Protein AF-G4RPX0-F1 (afdb_monomer)

pLDDT: mean 78.18, std 10.15, range [44.41, 91.75]

Radius of gyration: 24.27 Å; Cα contacts (8 Å, |Δi|>4): 296; chains: 1; bounding box: 74×29×70 Å

Foldseek 3Di:
DPPVVVVVVVVVVVVVVVVVVVVVVVVVVVVVVVVCLQPFPLVVVLVCVLVLFWDFFPLVKDKDKFWWKWACDPNATWIDGDWQPCPRPRIVVNTGTAIKIKIRDPDDPPTRDAAASVCQWDDDPRMIIGAFHDDPNETEGEDEPDDSARTWHFDDWDDDRRHTYRYIYHD

Secondary structure (DSSP, 8-state):
--HHHHHHHHHHHHHHHHHHHHHHHHHHHHHHHHHHHHT--HHHHHHHHHTT--EEPPTT--EEEEEEEEEEETTEEEEEESPBPTT-TTEESSSB-EEEEEEES-PPP-TT---BTTTSSEEETTEEEE--EEETTEEEEEEE--SS--EEEEEEEEEETTEEEEEEEE-

Nearest PDB structures (foldseek):
  6l7w-assembly1_A  TM=3.204E-01  e=7.533E+00  Trypanosoma cruzi strain CL Brener
  5dac-assembly1_A  TM=2.416E-01  e=9.562E+00  Thermochaetoides thermophila DSM 1495
  4mqd-assembly1_A  TM=2.423E-01  e=7.996E+00  Bacillus subtilis subsp. subtilis str. 168

Mean predicte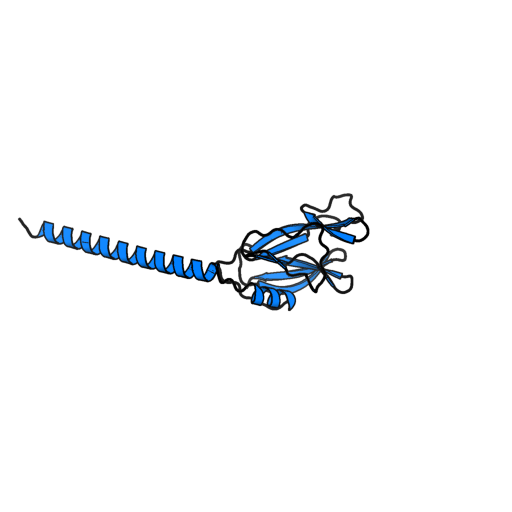d aligned error: 10.7 Å

Sequence (171 aa):
MGVRGLISLRWLIVSAATIAAVAALALAQYHAMSEARSNYPLLALAQAVRDLTSVSLPDYVRVYTIEVHYVYTSGRWALEPGPSPPNCSSCIPPRGWLYSVSFGANATPPFGATYTVENATLLLGESLVVPPYWENATLLYLYPTCRGGFNFKFQRTEAFDGVALIIIQCS

Solvent-accessible surface area (backbone atoms only — not comparable to full-atom values): 9479 Å² total; per-residue (Å²): 140,69,70,70,64,57,52,55,51,50,53,51,52,52,52,53,51,51,52,51,52,50,51,51,50,52,50,53,50,49,51,54,51,50,53,53,61,76,62,57,64,58,66,64,49,49,49,25,60,75,68,59,42,70,44,80,44,59,88,85,51,43,76,42,80,42,58,19,19,34,38,63,53,95,92,40,62,21,38,40,79,48,62,27,51,87,84,38,91,58,28,44,44,49,62,47,64,41,37,27,41,15,38,45,47,95,53,77,76,73,62,70,43,73,48,34,71,91,60,31,59,40,79,56,88,76,12,40,33,36,50,52,21,41,53,96,91,35,41,38,32,57,43,76,72,52,89,90,61,37,28,42,30,66,72,52,74,45,82,54,96,82,28,38,35,40,34,30,41,59,115

Structure (mmCIF, N/CA/C/O backbone):
data_AF-G4RPX0-F1
#
_entry.id   AF-G4RPX0-F1
#
loop_
_atom_site.group_PDB
_atom_site.id
_atom_site.type_symbol
_atom_site.label_atom_id
_atom_site.label_alt_id
_atom_site.label_comp_id
_atom_site.label_asym_id
_atom_site.label_entity_id
_atom_site.label_seq_id
_atom_site.pdbx_PDB_ins_code
_atom_site.Cartn_x
_atom_site.Cartn_y
_atom_site.Cartn_z
_atom_site.occupancy
_atom_site.B_iso_or_equiv
_atom_site.auth_seq_id
_atom_site.auth_comp_id
_atom_site.auth_asym_id
_atom_site.auth_atom_id
_atom_site.pdbx_PDB_model_num
ATOM 1 N N . MET A 1 1 ? 57.035 3.816 -45.799 1.00 44.41 1 MET A N 1
ATOM 2 C CA . MET A 1 1 ? 56.293 4.146 -44.558 1.00 44.41 1 MET A CA 1
ATOM 3 C C . MET A 1 1 ? 54.842 4.408 -44.952 1.00 44.41 1 MET A C 1
ATOM 5 O O . MET A 1 1 ? 54.625 5.340 -45.701 1.00 44.41 1 MET A O 1
ATOM 9 N N . GLY A 1 2 ? 53.867 3.569 -44.586 1.00 51.59 2 GLY A N 1
ATOM 10 C CA . GLY A 1 2 ? 52.475 3.788 -45.043 1.00 51.59 2 GLY A CA 1
ATOM 11 C C . GLY A 1 2 ? 51.445 2.757 -44.574 1.00 51.59 2 GLY A C 1
ATOM 12 O O . GLY A 1 2 ? 50.267 3.065 -44.457 1.00 51.59 2 GLY A O 1
ATOM 13 N N . VAL A 1 3 ? 51.883 1.551 -44.207 1.00 49.94 3 VAL A N 1
ATOM 14 C CA . VAL A 1 3 ? 50.968 0.458 -43.826 1.00 49.94 3 VAL A CA 1
ATOM 15 C C . VAL A 1 3 ? 50.501 0.556 -42.363 1.00 49.94 3 VAL A C 1
ATOM 17 O O . VAL A 1 3 ? 49.370 0.201 -42.051 1.00 49.94 3 VAL A O 1
ATOM 20 N N . ARG A 1 4 ? 51.324 1.108 -41.457 1.00 50.06 4 ARG A N 1
ATOM 21 C CA . ARG A 1 4 ? 50.978 1.223 -40.025 1.00 50.06 4 ARG A CA 1
ATOM 22 C C . ARG A 1 4 ? 49.904 2.278 -39.721 1.00 50.06 4 ARG A C 1
ATOM 24 O O . ARG A 1 4 ? 49.111 2.042 -38.823 1.00 50.06 4 ARG A O 1
ATOM 31 N N . GLY A 1 5 ? 49.842 3.385 -40.472 1.00 54.16 5 GLY A N 1
ATOM 32 C CA . GLY A 1 5 ? 48.866 4.469 -40.246 1.00 54.16 5 GLY A CA 1
ATOM 33 C C . GLY A 1 5 ? 47.436 4.140 -40.699 1.00 54.16 5 GLY A C 1
ATOM 34 O O . GLY A 1 5 ? 46.469 4.568 -40.077 1.00 54.16 5 GLY A O 1
ATOM 35 N N . LEU A 1 6 ? 47.29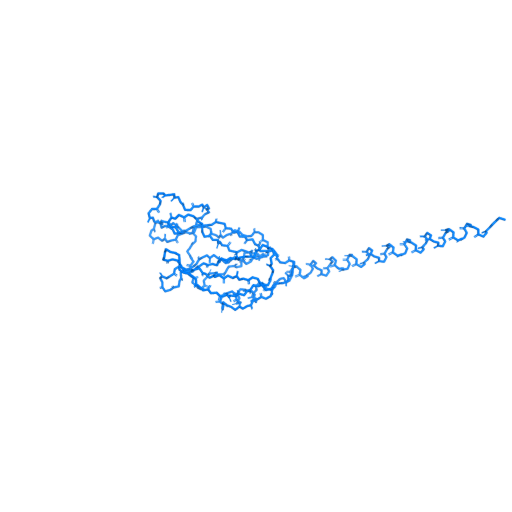3 3.327 -41.750 1.00 57.59 6 LEU A N 1
ATOM 36 C CA . LEU A 1 6 ? 45.993 2.857 -42.248 1.00 57.59 6 LEU A CA 1
ATOM 37 C C . LEU A 1 6 ? 45.356 1.806 -41.328 1.00 57.59 6 LEU A C 1
ATOM 39 O O . LEU A 1 6 ? 44.133 1.766 -41.202 1.00 57.59 6 LEU A O 1
ATOM 43 N N . ILE A 1 7 ? 46.172 0.976 -40.668 1.00 58.22 7 ILE A N 1
ATOM 44 C CA . ILE A 1 7 ? 45.695 -0.030 -39.708 1.00 58.22 7 ILE A CA 1
ATOM 45 C C . ILE A 1 7 ? 45.150 0.660 -38.452 1.00 58.22 7 ILE A C 1
ATOM 47 O O . ILE A 1 7 ? 44.041 0.347 -38.027 1.00 58.22 7 ILE A O 1
ATOM 51 N N . SER A 1 8 ? 45.863 1.644 -37.897 1.00 64.06 8 SER A N 1
ATOM 52 C CA . SER A 1 8 ? 45.402 2.398 -36.723 1.00 64.06 8 SER A CA 1
ATOM 53 C C . SER A 1 8 ? 44.157 3.250 -36.999 1.00 64.06 8 SER A C 1
ATOM 55 O O . SER A 1 8 ? 43.271 3.303 -36.150 1.00 64.06 8 SER A O 1
ATOM 57 N N . LEU A 1 9 ? 44.024 3.838 -38.195 1.00 68.62 9 LEU A N 1
ATOM 58 C CA . LEU A 1 9 ? 42.806 4.556 -38.589 1.00 68.62 9 LEU A CA 1
ATOM 59 C C . LEU A 1 9 ? 41.591 3.617 -38.687 1.00 68.62 9 LEU A C 1
ATOM 61 O O . LEU A 1 9 ? 40.516 3.946 -38.194 1.00 68.62 9 LEU A O 1
ATOM 65 N N . ARG A 1 10 ? 41.756 2.426 -39.280 1.00 70.25 10 ARG A N 1
ATOM 66 C CA . ARG A 1 10 ? 40.676 1.428 -39.371 1.00 70.25 10 ARG A CA 1
ATOM 67 C C . ARG A 1 10 ? 40.220 0.950 -37.996 1.00 70.25 10 ARG A C 1
ATOM 69 O O . ARG A 1 10 ? 39.019 0.861 -37.770 1.00 70.25 10 ARG A O 1
ATOM 76 N N . TRP A 1 11 ? 41.147 0.702 -37.071 1.00 74.75 11 TRP A N 1
ATOM 77 C CA . TRP A 1 11 ? 40.800 0.334 -35.696 1.00 74.75 11 TRP A CA 1
ATOM 78 C C . TRP A 1 11 ? 40.035 1.443 -34.970 1.00 74.75 11 TRP A C 1
ATOM 80 O O . TRP A 1 11 ? 39.050 1.152 -34.294 1.00 74.75 11 TRP A O 1
ATOM 90 N N . LEU A 1 12 ? 40.427 2.707 -35.153 1.00 75.00 12 LEU A N 1
ATOM 91 C CA . LEU A 1 12 ? 39.711 3.855 -34.587 1.00 75.00 12 LEU A CA 1
ATOM 92 C C . LEU A 1 12 ? 38.294 3.990 -35.160 1.00 75.00 12 LEU A C 1
ATOM 94 O O . LEU A 1 12 ? 37.352 4.182 -34.398 1.00 75.00 12 LEU A O 1
ATOM 98 N N . ILE A 1 13 ? 38.126 3.826 -36.476 1.00 77.31 13 ILE A N 1
ATOM 99 C CA . ILE A 1 13 ? 36.812 3.890 -37.138 1.00 77.31 13 ILE A CA 1
ATOM 100 C C . ILE A 1 13 ? 35.900 2.761 -36.650 1.00 77.31 13 ILE A C 1
ATOM 102 O O . ILE A 1 13 ? 34.748 3.012 -36.307 1.00 77.31 13 ILE A O 1
ATOM 106 N N . VAL A 1 14 ? 36.409 1.528 -36.577 1.00 77.25 14 VAL A N 1
ATOM 107 C CA . VAL A 1 14 ? 35.630 0.377 -36.095 1.00 77.25 14 VAL A CA 1
ATOM 108 C C . VAL A 1 14 ? 35.234 0.565 -34.630 1.00 77.25 14 VAL A C 1
ATOM 110 O O . VAL A 1 14 ? 34.085 0.319 -34.284 1.00 77.25 14 VAL A O 1
ATOM 113 N N . SER A 1 15 ? 36.144 1.068 -33.792 1.00 73.25 15 SER A N 1
ATOM 114 C CA . SER A 1 15 ? 35.870 1.334 -32.372 1.00 73.25 15 SER A CA 1
ATOM 115 C C . SER A 1 15 ? 34.841 2.452 -32.183 1.00 73.25 15 SER A C 1
ATOM 117 O O . SER A 1 15 ? 33.948 2.349 -31.350 1.00 73.25 15 SER A O 1
ATOM 119 N N . ALA A 1 16 ? 34.925 3.521 -32.976 1.00 75.38 16 ALA A N 1
ATOM 120 C CA . ALA A 1 16 ? 33.946 4.602 -32.935 1.00 75.38 16 ALA A CA 1
ATOM 121 C C . ALA A 1 16 ? 32.558 4.127 -33.396 1.00 75.38 16 ALA A C 1
ATOM 123 O O . ALA A 1 16 ? 31.553 4.460 -32.769 1.00 75.38 16 ALA A O 1
ATOM 124 N N . ALA A 1 17 ? 32.498 3.308 -34.451 1.00 79.88 17 ALA A N 1
ATOM 125 C CA . ALA A 1 17 ? 31.248 2.753 -34.961 1.00 79.88 17 ALA A CA 1
ATOM 126 C C . ALA A 1 17 ? 30.584 1.792 -33.962 1.00 79.88 17 ALA A C 1
ATOM 128 O O . ALA A 1 17 ? 29.368 1.847 -33.781 1.00 79.88 17 ALA A O 1
ATOM 129 N N . THR A 1 18 ? 31.357 0.946 -33.271 1.00 79.69 18 THR A N 1
ATOM 130 C CA . THR A 1 18 ? 30.812 0.054 -32.237 1.00 79.69 18 THR A CA 1
ATOM 131 C C . THR A 1 18 ? 30.305 0.829 -31.027 1.00 79.69 18 THR A C 1
ATOM 133 O O . THR A 1 18 ? 29.211 0.541 -30.549 1.00 79.69 18 THR A O 1
ATOM 136 N N . ILE A 1 19 ? 31.028 1.856 -30.570 1.00 78.00 19 ILE A N 1
ATOM 137 C CA . ILE A 1 19 ? 30.565 2.729 -29.478 1.00 78.00 19 ILE A CA 1
ATOM 138 C C . ILE A 1 19 ? 29.265 3.444 -29.870 1.00 78.00 19 ILE A C 1
ATOM 140 O O . ILE A 1 19 ? 28.323 3.474 -29.079 1.00 78.00 19 ILE A O 1
ATOM 144 N N . ALA A 1 20 ? 29.177 3.967 -31.096 1.00 80.31 20 ALA A N 1
ATOM 145 C CA . ALA A 1 20 ? 27.964 4.614 -31.592 1.00 80.31 20 ALA A CA 1
ATOM 146 C C . ALA A 1 20 ? 26.773 3.641 -31.662 1.00 80.31 20 ALA A C 1
ATOM 148 O O . ALA A 1 20 ? 25.665 3.997 -31.261 1.00 80.31 20 ALA A O 1
ATOM 149 N N . ALA A 1 21 ? 26.999 2.400 -32.103 1.00 81.31 21 ALA A N 1
ATOM 150 C CA . ALA A 1 21 ? 25.964 1.368 -32.140 1.00 81.31 21 ALA A CA 1
ATOM 151 C C . ALA A 1 21 ? 25.470 0.986 -30.733 1.00 81.31 21 ALA A C 1
ATOM 153 O O . ALA A 1 21 ? 24.264 0.870 -30.513 1.00 81.31 21 ALA A O 1
ATOM 154 N N . VAL A 1 22 ? 26.379 0.847 -29.762 1.00 81.88 22 VAL A N 1
ATOM 155 C CA . VAL A 1 22 ? 26.020 0.571 -28.360 1.00 81.88 22 VAL A CA 1
ATOM 156 C C . VAL A 1 22 ? 25.241 1.738 -27.753 1.00 81.88 22 VAL A C 1
ATOM 158 O O . VAL A 1 22 ? 24.228 1.516 -27.093 1.00 81.88 22 VAL A O 1
ATOM 161 N N . ALA A 1 23 ? 25.659 2.979 -28.010 1.00 81.12 23 ALA A N 1
ATOM 162 C CA . ALA A 1 23 ? 24.942 4.162 -27.544 1.00 81.12 23 ALA A CA 1
ATOM 163 C C . ALA A 1 23 ? 23.520 4.234 -28.128 1.00 81.12 23 ALA A C 1
ATOM 165 O O . ALA A 1 23 ? 22.573 4.500 -27.392 1.00 81.12 23 ALA A O 1
ATOM 166 N N . ALA A 1 24 ? 23.350 3.933 -29.420 1.00 84.19 24 ALA A N 1
ATOM 167 C CA . ALA A 1 24 ? 22.040 3.905 -30.066 1.00 84.19 24 ALA A CA 1
ATOM 168 C C . ALA A 1 24 ? 21.114 2.829 -29.472 1.00 84.19 24 ALA A C 1
ATOM 170 O O . ALA A 1 24 ? 19.946 3.109 -29.213 1.00 84.19 24 ALA A O 1
ATOM 171 N N . LEU A 1 25 ? 21.634 1.626 -29.197 1.00 81.44 25 LEU A N 1
ATOM 172 C CA . LEU A 1 25 ? 20.879 0.562 -28.524 1.00 81.44 25 LEU A CA 1
ATOM 173 C C . LEU A 1 25 ? 20.479 0.962 -27.099 1.00 81.44 25 LEU A C 1
ATOM 175 O O . LEU A 1 25 ? 19.332 0.757 -26.708 1.00 81.44 25 LEU A O 1
ATOM 179 N N . ALA A 1 26 ? 21.389 1.582 -26.345 1.00 77.81 26 ALA A N 1
ATOM 180 C CA . ALA A 1 26 ? 21.101 2.071 -25.000 1.00 77.81 26 ALA A CA 1
ATOM 181 C C . ALA A 1 26 ? 20.015 3.161 -25.005 1.00 77.81 26 ALA A C 1
ATOM 183 O O . ALA A 1 26 ? 19.115 3.132 -24.168 1.00 77.81 26 ALA A O 1
ATOM 184 N N . LEU A 1 27 ? 20.056 4.086 -25.970 1.00 79.38 27 LEU A N 1
ATOM 185 C CA . LEU A 1 27 ? 19.024 5.107 -26.170 1.00 79.38 27 LEU A CA 1
ATOM 186 C C . LEU A 1 27 ? 17.679 4.493 -26.568 1.00 79.38 27 LEU A C 1
ATOM 188 O O . LEU A 1 27 ? 16.658 4.844 -25.984 1.00 79.38 27 LEU A O 1
ATOM 192 N N . ALA A 1 28 ? 17.662 3.551 -27.511 1.00 83.06 28 ALA A N 1
ATOM 193 C CA . ALA A 1 28 ? 16.438 2.867 -27.922 1.00 83.06 28 ALA A CA 1
ATOM 194 C C . ALA A 1 28 ? 15.804 2.094 -26.755 1.00 83.06 28 ALA A C 1
ATOM 196 O O . ALA A 1 28 ? 14.600 2.192 -26.527 1.00 83.06 28 ALA A O 1
ATOM 197 N N . GLN A 1 29 ? 16.617 1.391 -25.961 1.00 79.88 29 GLN A N 1
ATOM 198 C CA . GLN A 1 29 ? 16.154 0.705 -24.760 1.00 79.88 29 GLN A CA 1
ATOM 199 C C . GLN A 1 29 ? 15.680 1.692 -23.690 1.00 79.88 29 GLN A C 1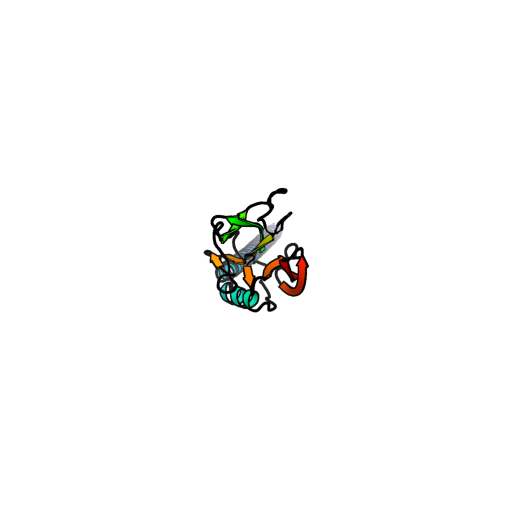
ATOM 201 O O . GLN A 1 29 ? 14.666 1.446 -23.046 1.00 79.88 29 GLN A O 1
ATOM 206 N N . TYR A 1 30 ? 16.357 2.829 -23.519 1.00 71.94 30 TYR A N 1
ATOM 207 C CA . TYR A 1 30 ? 15.909 3.887 -22.616 1.00 71.94 30 TYR A CA 1
ATOM 208 C C . TYR A 1 30 ? 14.544 4.448 -23.031 1.00 71.94 30 TYR A C 1
ATOM 210 O O . TYR A 1 30 ? 13.666 4.569 -22.181 1.00 71.94 30 TYR A O 1
ATOM 218 N N . HIS A 1 31 ? 14.335 4.730 -24.320 1.00 72.06 31 HIS A N 1
ATOM 219 C CA . HIS A 1 31 ? 13.053 5.210 -24.838 1.00 72.06 31 HIS A CA 1
ATOM 220 C C . HIS A 1 31 ? 11.943 4.167 -24.686 1.00 72.06 31 HIS A C 1
ATOM 222 O O . HIS A 1 31 ? 10.892 4.494 -24.142 1.00 72.06 31 HIS A O 1
ATOM 228 N N . ALA A 1 32 ? 12.199 2.908 -25.050 1.00 70.69 32 ALA A N 1
ATOM 229 C CA . ALA A 1 32 ? 11.241 1.818 -24.867 1.00 70.69 32 ALA A CA 1
ATOM 230 C C . ALA A 1 32 ? 10.877 1.613 -23.385 1.00 70.69 32 ALA A C 1
ATOM 232 O O . ALA A 1 32 ? 9.710 1.454 -23.039 1.00 70.69 32 ALA A O 1
ATOM 233 N N . MET A 1 33 ? 11.862 1.683 -22.482 1.00 64.31 33 MET A N 1
ATOM 234 C CA . MET A 1 33 ? 11.625 1.600 -21.038 1.00 64.31 33 MET A CA 1
ATOM 235 C C . MET A 1 33 ? 10.917 2.846 -20.500 1.00 64.31 33 MET A C 1
ATOM 237 O O . MET A 1 33 ? 10.145 2.741 -19.554 1.00 64.31 33 MET A O 1
ATOM 241 N N . SER A 1 34 ? 11.159 4.025 -21.075 1.00 64.69 34 SER A N 1
ATOM 242 C CA . SER A 1 34 ? 10.455 5.260 -20.720 1.00 64.69 34 SER A CA 1
ATOM 243 C C . SER A 1 34 ? 8.980 5.186 -21.105 1.00 64.69 34 SER A C 1
ATOM 245 O O . SER A 1 34 ? 8.129 5.548 -20.302 1.00 64.69 34 SER A O 1
ATOM 247 N N . GLU A 1 35 ? 8.678 4.677 -22.296 1.00 66.06 35 GLU A N 1
ATOM 248 C CA . GLU A 1 35 ? 7.312 4.493 -22.791 1.00 66.06 35 GLU A CA 1
ATOM 249 C C . GLU A 1 35 ? 6.568 3.389 -22.016 1.00 66.06 35 GLU A C 1
ATOM 251 O O . GLU A 1 35 ? 5.406 3.545 -21.637 1.00 66.06 35 GLU A O 1
ATOM 256 N N . ALA A 1 36 ? 7.261 2.297 -21.676 1.00 62.25 36 ALA A N 1
ATOM 257 C CA . ALA A 1 36 ? 6.728 1.246 -20.809 1.00 62.25 36 ALA A CA 1
ATOM 258 C C . ALA A 1 36 ? 6.493 1.728 -19.364 1.00 62.25 36 ALA A C 1
ATOM 260 O O . ALA A 1 36 ? 5.535 1.301 -18.716 1.00 62.25 36 ALA A O 1
ATOM 261 N N . ARG A 1 37 ? 7.340 2.637 -18.856 1.00 62.34 37 ARG A N 1
ATOM 262 C CA . ARG A 1 37 ? 7.145 3.295 -17.554 1.00 62.34 37 ARG A CA 1
ATOM 263 C C . ARG A 1 37 ? 5.941 4.232 -17.563 1.00 62.34 37 ARG A C 1
ATOM 265 O O . ARG A 1 37 ? 5.214 4.240 -16.577 1.00 62.34 37 ARG A O 1
ATOM 272 N N . SER A 1 38 ? 5.712 4.978 -18.647 1.00 62.19 38 SER A N 1
ATOM 273 C CA . SER A 1 38 ? 4.535 5.852 -18.763 1.00 62.19 38 SER A CA 1
ATOM 274 C C . SER A 1 38 ? 3.224 5.077 -18.933 1.00 62.19 38 SER A C 1
ATOM 276 O O . SER A 1 38 ? 2.179 5.563 -18.521 1.00 62.19 38 SER A O 1
ATOM 278 N N . ASN A 1 39 ? 3.273 3.856 -19.477 1.00 64.25 39 ASN A N 1
ATOM 279 C CA . ASN A 1 39 ? 2.104 2.995 -19.706 1.00 64.25 39 ASN A CA 1
ATOM 280 C C . ASN A 1 39 ? 1.954 1.885 -18.651 1.00 64.25 39 ASN A C 1
ATOM 282 O O . ASN A 1 39 ? 1.587 0.750 -18.963 1.00 64.25 39 ASN A O 1
ATOM 286 N N . TYR A 1 40 ? 2.254 2.192 -17.390 1.00 71.81 40 TYR A N 1
ATOM 287 C CA . TYR A 1 40 ? 2.099 1.243 -16.291 1.00 71.81 40 TYR A CA 1
ATOM 288 C C . TYR A 1 40 ? 0.625 0.782 -16.160 1.00 71.81 40 TYR A C 1
ATOM 290 O O . TYR A 1 40 ? -0.260 1.641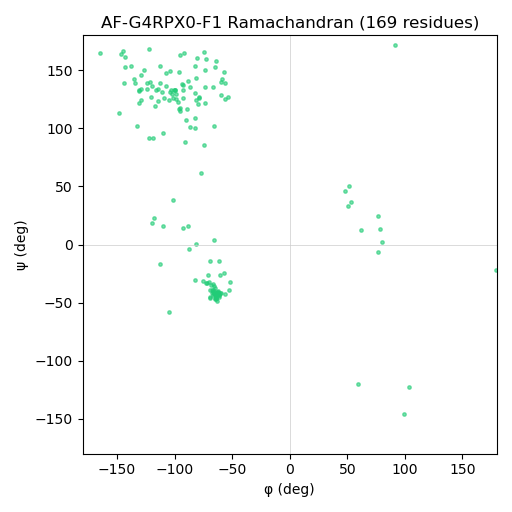 -16.102 1.00 71.81 40 TYR A O 1
ATOM 298 N N . PRO A 1 41 ? 0.311 -0.536 -16.106 1.00 76.62 41 PRO A N 1
ATOM 299 C CA . PRO A 1 41 ? -1.070 -1.030 -16.093 1.00 76.62 41 PRO A CA 1
ATOM 300 C C . PRO A 1 41 ? -1.729 -0.877 -14.710 1.00 76.62 41 PRO A C 1
ATOM 302 O O . PRO A 1 41 ? -2.149 -1.849 -14.081 1.00 76.62 41 PRO A O 1
ATOM 305 N N . LEU A 1 42 ? -1.852 0.369 -14.245 1.00 78.00 42 LEU A N 1
ATOM 306 C CA . LEU A 1 42 ? -2.422 0.751 -12.953 1.00 78.00 42 LEU A CA 1
ATOM 307 C C . LEU A 1 42 ? -3.814 0.156 -12.724 1.00 78.00 42 LEU A C 1
ATOM 309 O O . LEU A 1 42 ? -4.120 -0.276 -11.618 1.00 78.00 42 LEU A O 1
ATOM 313 N N . LEU A 1 43 ? -4.645 0.108 -13.769 1.00 79.25 43 LEU A N 1
ATOM 314 C CA . LEU A 1 43 ? -6.002 -0.426 -13.677 1.00 79.25 43 LEU A CA 1
ATOM 315 C C . LEU A 1 43 ? -6.017 -1.945 -13.467 1.00 79.25 43 LEU A C 1
ATOM 317 O O . LEU A 1 43 ? -6.748 -2.431 -12.609 1.00 79.25 43 LEU A O 1
ATOM 321 N N . ALA A 1 44 ? -5.196 -2.685 -14.216 1.00 79.12 44 ALA A N 1
ATOM 322 C CA . ALA A 1 44 ? -5.099 -4.136 -14.064 1.00 79.12 44 ALA A CA 1
ATOM 323 C C . ALA A 1 44 ? -4.540 -4.500 -12.684 1.00 79.12 44 ALA A C 1
ATOM 325 O O . ALA A 1 44 ? -5.007 -5.438 -12.044 1.00 79.12 44 ALA A O 1
ATOM 326 N N . LEU A 1 45 ? -3.587 -3.708 -12.189 1.00 80.00 45 LEU A N 1
ATOM 327 C CA . LEU A 1 45 ? -3.093 -3.854 -10.833 1.00 80.00 45 LEU A CA 1
ATOM 328 C C . LEU A 1 45 ? -4.171 -3.564 -9.785 1.00 80.00 45 LEU A C 1
ATOM 330 O O . LEU A 1 45 ? -4.320 -4.328 -8.836 1.00 80.00 45 LEU A O 1
ATOM 334 N N . ALA A 1 46 ? -4.911 -2.468 -9.945 1.00 81.25 46 ALA A N 1
ATOM 335 C CA . ALA A 1 46 ? -5.985 -2.099 -9.033 1.00 81.25 46 ALA A CA 1
ATOM 336 C C . ALA A 1 46 ? -7.025 -3.221 -8.915 1.00 81.25 46 ALA A C 1
ATOM 338 O O . ALA A 1 46 ? -7.455 -3.554 -7.814 1.00 81.25 46 ALA A O 1
ATOM 339 N N . GLN A 1 47 ? -7.382 -3.831 -10.049 1.00 81.25 47 GLN A N 1
ATOM 340 C CA . GLN A 1 47 ? -8.260 -4.997 -10.100 1.00 81.25 47 GLN A CA 1
ATOM 341 C C . GLN A 1 47 ? -7.638 -6.196 -9.384 1.00 81.25 47 GLN A C 1
ATOM 343 O O . GLN A 1 47 ? -8.272 -6.768 -8.507 1.00 81.25 47 GLN A O 1
ATOM 348 N N . ALA A 1 48 ? -6.378 -6.528 -9.669 1.00 78.81 48 ALA A N 1
ATOM 349 C CA . ALA A 1 48 ? -5.734 -7.678 -9.045 1.00 78.81 48 ALA A CA 1
ATOM 350 C C . ALA A 1 48 ? -5.614 -7.548 -7.516 1.00 78.81 48 ALA A C 1
ATOM 352 O O . ALA A 1 48 ? -5.862 -8.513 -6.795 1.00 78.81 48 ALA A O 1
ATOM 353 N N . VAL A 1 49 ? -5.289 -6.349 -7.016 1.00 78.75 49 VAL A N 1
ATOM 354 C CA . VAL A 1 49 ? -5.260 -6.042 -5.578 1.00 78.75 49 VAL A CA 1
ATOM 355 C C . VAL A 1 49 ? -6.649 -6.166 -4.963 1.00 78.75 49 VAL A C 1
ATOM 357 O O . VAL A 1 49 ? -6.785 -6.782 -3.909 1.00 78.75 49 VAL A O 1
ATOM 360 N N . ARG A 1 50 ? -7.673 -5.603 -5.617 1.00 79.19 50 ARG A N 1
ATOM 361 C CA . ARG A 1 50 ? -9.066 -5.696 -5.163 1.00 79.19 50 ARG A CA 1
ATOM 362 C C . ARG A 1 50 ? -9.533 -7.148 -5.083 1.00 79.19 50 ARG A C 1
ATOM 364 O O . ARG A 1 50 ? -10.165 -7.526 -4.105 1.00 79.19 50 ARG A O 1
ATOM 371 N N . ASP A 1 51 ? -9.177 -7.953 -6.074 1.00 79.31 51 ASP A N 1
ATOM 372 C CA . ASP A 1 51 ? -9.572 -9.358 -6.160 1.00 79.31 51 ASP A CA 1
ATOM 373 C C . ASP A 1 51 ? -8.675 -10.276 -5.305 1.00 79.31 51 ASP A C 1
ATOM 375 O O . ASP A 1 51 ? -8.861 -11.493 -5.299 1.00 79.31 51 ASP A O 1
ATOM 379 N N . LEU A 1 52 ? -7.682 -9.713 -4.598 1.00 74.31 52 LEU A N 1
ATOM 380 C CA . LEU A 1 52 ? -6.660 -10.442 -3.834 1.00 74.31 52 LEU A CA 1
ATOM 381 C C . LEU A 1 52 ? -5.971 -11.543 -4.659 1.00 74.31 52 LEU A C 1
ATOM 383 O O . LEU A 1 52 ? -5.572 -12.592 -4.146 1.00 74.31 52 LEU A O 1
ATOM 387 N N . THR A 1 53 ? -5.817 -11.301 -5.959 1.00 71.19 53 THR A N 1
ATOM 388 C CA . THR A 1 53 ? -5.196 -12.233 -6.898 1.00 71.19 53 THR A CA 1
ATOM 389 C C . THR A 1 53 ? -3.715 -11.923 -7.087 1.00 71.19 53 THR A C 1
ATOM 391 O O . THR A 1 53 ? -3.209 -10.861 -6.723 1.00 71.19 53 THR A O 1
ATOM 394 N N . SER A 1 54 ? -2.973 -12.891 -7.627 1.00 66.19 54 SER A N 1
ATOM 395 C CA . SER A 1 54 ? -1.566 -12.679 -7.962 1.00 66.19 54 SER A CA 1
ATOM 396 C C . SER A 1 54 ? -1.430 -11.670 -9.092 1.00 66.19 54 SER A C 1
ATOM 398 O O . SER A 1 54 ? -2.083 -11.822 -10.126 1.00 66.19 54 SER A O 1
ATOM 400 N N . VAL A 1 55 ? -0.497 -10.737 -8.952 1.00 69.44 55 VAL A N 1
ATOM 401 C CA . VAL A 1 55 ? -0.134 -9.817 -10.026 1.00 69.44 55 VAL A CA 1
ATOM 402 C C . VAL A 1 55 ? 1.372 -9.780 -10.200 1.00 69.44 55 VAL A C 1
ATOM 404 O O . VAL A 1 55 ? 2.148 -9.697 -9.245 1.00 69.44 55 VAL A O 1
ATOM 407 N N . SER A 1 56 ? 1.779 -9.880 -11.458 1.00 67.62 56 SER A N 1
ATOM 408 C CA . SER A 1 56 ? 3.162 -9.678 -11.853 1.00 67.62 56 SER A CA 1
ATOM 409 C C . SER A 1 56 ? 3.347 -8.198 -12.151 1.00 67.62 56 SER A C 1
ATOM 411 O O . SER A 1 56 ? 2.696 -7.672 -13.058 1.00 67.62 56 SER A O 1
ATOM 413 N N . LEU A 1 57 ? 4.189 -7.512 -11.376 1.00 66.69 57 LEU A N 1
ATOM 414 C CA . LEU A 1 57 ? 4.624 -6.170 -11.738 1.00 66.69 57 LEU A CA 1
ATOM 415 C C . LEU A 1 57 ? 5.930 -6.275 -12.527 1.00 66.69 57 LEU A C 1
ATOM 417 O O . LEU A 1 57 ? 6.828 -7.022 -12.137 1.00 66.69 57 LEU A O 1
ATOM 421 N N . PRO A 1 58 ? 6.073 -5.496 -13.606 1.00 65.00 58 PRO A N 1
ATOM 422 C CA . PRO A 1 58 ? 7.359 -5.319 -14.260 1.00 65.00 58 PRO A CA 1
ATOM 423 C C . PRO A 1 58 ? 8.442 -4.787 -13.306 1.00 65.00 58 PRO A C 1
ATOM 425 O O . PRO A 1 58 ? 8.162 -3.945 -12.453 1.00 65.00 58 PRO A O 1
ATOM 428 N N . ASP A 1 59 ? 9.703 -5.170 -13.527 1.00 67.88 59 ASP A N 1
ATOM 429 C CA . ASP A 1 59 ? 10.835 -4.832 -12.640 1.00 67.88 59 ASP A CA 1
ATOM 430 C C . ASP A 1 59 ? 11.126 -3.328 -12.480 1.00 67.88 59 ASP A C 1
ATOM 432 O O . ASP A 1 59 ? 11.885 -2.896 -11.614 1.00 67.88 59 ASP A O 1
ATOM 436 N N . TYR A 1 60 ? 10.559 -2.488 -1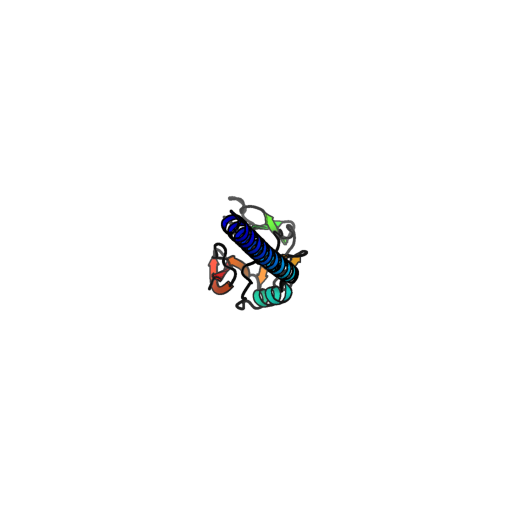3.343 1.00 68.31 60 TYR A N 1
ATOM 437 C CA . TYR A 1 60 ? 10.735 -1.038 -13.285 1.00 68.31 60 TYR A CA 1
ATOM 438 C C . TYR A 1 60 ? 9.727 -0.333 -12.365 1.00 68.31 60 TYR A C 1
ATOM 440 O O . TYR A 1 60 ? 9.799 0.889 -12.204 1.00 68.31 60 TYR A O 1
ATOM 448 N N . VAL A 1 61 ? 8.780 -1.069 -11.790 1.00 73.50 61 VAL A N 1
ATOM 449 C CA . VAL A 1 61 ? 7.668 -0.531 -11.008 1.00 73.50 61 VAL A CA 1
ATOM 450 C C . VAL A 1 61 ? 8.066 -0.427 -9.553 1.00 73.50 61 VAL A C 1
ATOM 452 O O . VAL A 1 61 ? 8.143 -1.418 -8.844 1.00 73.50 61 VAL A O 1
ATOM 455 N N . ARG A 1 62 ? 8.287 0.785 -9.057 1.00 75.75 62 ARG A N 1
ATOM 456 C CA . ARG A 1 62 ? 8.649 0.947 -7.649 1.00 75.75 62 ARG A CA 1
ATOM 457 C C . ARG A 1 62 ? 7.438 0.720 -6.749 1.00 75.75 62 ARG A C 1
ATOM 459 O O . ARG A 1 62 ? 6.351 1.228 -7.016 1.00 75.75 62 ARG A O 1
ATOM 466 N N . VAL A 1 63 ? 7.669 -0.034 -5.678 1.00 79.81 63 VAL A N 1
ATOM 467 C CA . VAL A 1 63 ? 6.733 -0.213 -4.570 1.00 79.81 63 VAL A CA 1
ATOM 468 C C . VAL A 1 63 ? 7.247 0.616 -3.403 1.00 79.81 63 VAL A C 1
ATOM 470 O O . VAL A 1 63 ? 8.394 0.455 -2.980 1.00 79.81 63 VAL A O 1
ATOM 473 N N . TYR A 1 64 ? 6.405 1.502 -2.893 1.00 81.38 64 TYR A N 1
ATOM 474 C CA . TYR A 1 64 ? 6.676 2.314 -1.720 1.00 81.38 64 TYR A CA 1
ATOM 475 C C . TYR A 1 64 ? 5.744 1.899 -0.589 1.00 81.38 64 TYR A C 1
ATOM 477 O O . TYR A 1 64 ? 4.560 1.635 -0.789 1.00 81.38 64 TYR A O 1
ATOM 485 N N . THR A 1 65 ? 6.293 1.840 0.616 1.00 84.25 65 THR A N 1
ATOM 486 C CA . THR A 1 65 ? 5.540 1.578 1.840 1.00 84.25 65 THR A CA 1
ATOM 487 C C . THR A 1 65 ? 5.483 2.852 2.653 1.00 84.25 65 THR A C 1
ATOM 489 O O . THR A 1 65 ? 6.522 3.443 2.950 1.00 84.25 65 THR A O 1
ATOM 492 N N . ILE A 1 66 ? 4.277 3.266 3.012 1.00 87.12 66 ILE A N 1
ATOM 493 C CA . ILE A 1 66 ? 4.029 4.497 3.750 1.00 87.12 66 ILE A CA 1
ATOM 494 C C . ILE A 1 66 ? 3.422 4.114 5.080 1.00 87.12 66 ILE A C 1
ATOM 496 O O . ILE A 1 66 ? 2.373 3.476 5.131 1.00 87.12 66 ILE A O 1
ATOM 500 N N . GLU A 1 67 ? 4.117 4.477 6.147 1.00 89.00 67 GLU A N 1
ATOM 501 C CA . GLU A 1 67 ? 3.725 4.108 7.497 1.00 89.00 67 GLU A CA 1
ATOM 502 C C . GLU A 1 67 ? 2.587 5.016 7.984 1.00 89.00 67 GLU A C 1
ATOM 504 O O . GLU A 1 67 ? 2.674 6.247 7.918 1.00 89.00 67 GLU A O 1
ATOM 509 N N . VAL A 1 68 ? 1.505 4.397 8.443 1.00 90.75 68 VAL A N 1
ATOM 510 C CA . VAL A 1 68 ? 0.239 5.058 8.773 1.00 90.75 68 VAL A CA 1
ATOM 511 C C . VAL A 1 68 ? -0.424 4.400 9.977 1.00 90.75 68 VAL A C 1
ATOM 513 O O . VAL A 1 68 ? -0.089 3.279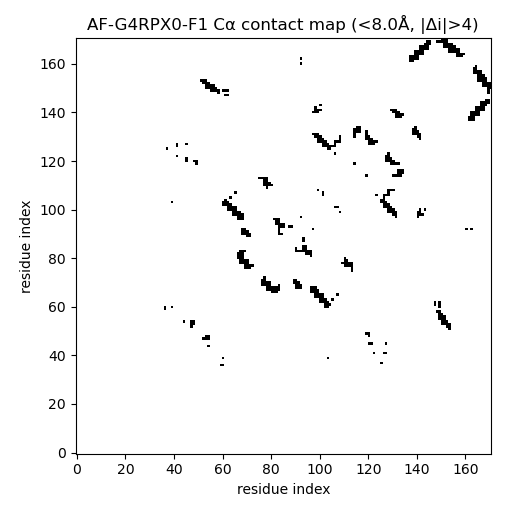 10.356 1.00 90.75 68 VAL A O 1
ATOM 516 N N . HIS A 1 69 ? -1.416 5.063 10.551 1.00 91.12 69 HIS A N 1
ATOM 517 C CA . HIS A 1 69 ? -2.324 4.469 11.524 1.00 91.12 69 HIS A CA 1
ATOM 518 C C . HIS A 1 69 ? -3.722 5.070 11.401 1.00 91.12 69 HIS A C 1
ATOM 520 O O . HIS A 1 69 ? -3.918 6.114 10.784 1.00 91.12 69 HIS A O 1
ATOM 526 N N . TYR A 1 70 ? -4.704 4.403 11.992 1.00 90.06 70 TYR A N 1
ATOM 527 C CA . TYR A 1 70 ? -6.052 4.930 12.129 1.00 90.06 70 TYR A CA 1
ATOM 528 C C . TYR A 1 70 ? -6.226 5.635 13.468 1.00 90.06 70 TYR A C 1
ATOM 530 O O . TYR A 1 70 ? -5.818 5.101 14.495 1.00 90.06 70 TYR A O 1
ATOM 538 N N . VAL A 1 71 ? -6.904 6.781 13.462 1.00 90.38 71 VAL A N 1
ATOM 539 C CA . VAL A 1 71 ? -7.370 7.494 14.658 1.00 90.38 71 VAL A CA 1
ATOM 540 C C . VAL A 1 71 ? -8.873 7.704 14.549 1.00 90.38 71 VAL A C 1
ATOM 542 O O . VAL A 1 71 ? -9.374 8.139 13.509 1.00 90.38 71 VAL A O 1
ATOM 545 N N . TYR A 1 72 ? -9.613 7.427 15.621 1.00 88.94 72 TYR A N 1
ATOM 546 C CA . TYR A 1 72 ? -11.022 7.804 15.688 1.00 88.94 72 TYR A CA 1
ATOM 547 C C . TYR A 1 72 ? -11.160 9.270 16.116 1.00 88.94 72 TYR A C 1
ATOM 549 O O . TYR A 1 72 ? -10.913 9.616 17.272 1.00 88.94 72 TYR A O 1
ATOM 557 N N . THR A 1 73 ? -11.566 10.136 15.187 1.00 85.06 73 THR A N 1
ATOM 558 C CA . THR A 1 73 ? -11.777 11.571 15.424 1.00 85.06 73 THR A CA 1
ATOM 559 C C . THR A 1 73 ? -13.095 12.027 14.813 1.00 85.06 73 THR A C 1
ATOM 561 O O . THR A 1 73 ? -13.464 11.622 13.713 1.00 85.06 73 THR A O 1
ATOM 564 N N . SER A 1 74 ? -13.834 12.883 15.523 1.00 86.06 74 SER A N 1
ATOM 565 C CA . SER A 1 74 ? -15.102 13.455 15.035 1.00 86.06 74 SER A CA 1
ATOM 566 C C . SER A 1 74 ? -16.129 12.406 14.568 1.00 86.06 74 SER A C 1
ATOM 568 O O . SER A 1 74 ? -16.833 12.614 13.584 1.00 86.06 74 SER A O 1
ATOM 570 N N . GLY A 1 75 ? -16.195 11.259 15.254 1.00 85.69 75 GLY A N 1
ATOM 571 C CA . GLY A 1 75 ? -17.156 10.190 14.953 1.00 85.69 75 GLY A CA 1
ATOM 572 C C . GLY A 1 75 ? -16.795 9.298 13.759 1.00 85.69 75 GLY A C 1
ATOM 573 O O . GLY A 1 75 ? -17.653 8.562 13.280 1.00 85.69 75 GLY A O 1
ATOM 574 N N . ARG A 1 76 ? -15.557 9.356 13.257 1.00 88.31 76 ARG A N 1
ATOM 575 C CA . ARG A 1 76 ? -15.094 8.546 12.122 1.00 88.31 76 ARG A CA 1
ATOM 576 C C . ARG A 1 76 ? -13.645 8.101 12.289 1.00 88.31 76 ARG A C 1
ATOM 578 O O . ARG A 1 76 ? -12.847 8.778 12.933 1.00 88.31 76 ARG A O 1
ATOM 585 N N . TRP A 1 77 ? -13.307 6.974 11.668 1.00 88.12 77 TRP A N 1
ATOM 586 C CA . TRP A 1 77 ? -11.925 6.528 11.516 1.00 88.12 77 TRP A CA 1
ATOM 587 C C . TRP A 1 77 ? -11.254 7.298 10.379 1.00 88.12 77 TRP A C 1
ATOM 589 O O . TRP A 1 77 ? -11.770 7.339 9.257 1.00 88.12 77 TRP A O 1
ATOM 599 N N . ALA A 1 78 ? -10.115 7.906 10.690 1.00 89.44 78 ALA A N 1
ATOM 600 C CA . ALA A 1 78 ? -9.295 8.668 9.762 1.00 89.44 78 ALA A CA 1
ATOM 601 C C . ALA A 1 78 ? -7.874 8.107 9.737 1.00 89.44 78 ALA A C 1
ATOM 603 O O . ALA A 1 78 ? -7.333 7.739 10.781 1.00 89.44 78 ALA A O 1
ATOM 604 N N . LEU A 1 79 ? -7.293 8.026 8.542 1.00 91.19 79 LEU A N 1
ATOM 605 C CA . LEU A 1 79 ? -5.911 7.602 8.360 1.00 91.19 79 LEU A CA 1
ATOM 606 C C . LEU A 1 79 ? -4.971 8.789 8.596 1.00 91.19 79 LEU A C 1
ATOM 608 O O . LEU A 1 79 ? -5.158 9.845 7.990 1.00 91.19 79 LEU A O 1
ATOM 612 N N . GLU A 1 80 ? -3.954 8.593 9.425 1.00 91.25 80 GLU A N 1
ATOM 613 C CA . GLU A 1 80 ? -2.953 9.591 9.801 1.00 91.25 80 GLU A CA 1
ATOM 614 C C . GLU A 1 80 ? -1.533 9.047 9.557 1.00 91.25 80 GLU A C 1
ATOM 616 O O . GLU A 1 80 ? -1.308 7.832 9.633 1.00 91.25 80 GLU A O 1
ATOM 621 N N . PRO A 1 81 ? -0.554 9.916 9.248 1.00 91.75 81 PRO A N 1
ATOM 622 C CA . PRO A 1 81 ? 0.843 9.518 9.152 1.00 91.75 81 PRO A CA 1
ATOM 623 C C . PRO A 1 81 ? 1.432 9.257 10.541 1.00 91.75 81 PRO A C 1
ATOM 625 O O . PRO A 1 81 ? 0.973 9.801 11.546 1.00 91.75 81 PRO A O 1
ATOM 628 N N . GLY A 1 82 ? 2.531 8.510 10.597 1.00 87.38 82 GLY A N 1
ATOM 629 C CA . GLY A 1 82 ? 3.249 8.321 11.858 1.00 87.38 82 GLY A CA 1
ATOM 630 C C . GLY A 1 82 ? 2.785 7.084 12.637 1.00 87.38 82 GLY A C 1
ATOM 631 O O . GLY A 1 82 ? 1.820 6.425 12.236 1.00 87.38 82 GLY A O 1
ATOM 632 N N . PRO A 1 83 ? 3.499 6.735 13.723 1.00 89.69 83 PRO A N 1
ATOM 633 C CA . PRO A 1 83 ? 3.153 5.583 14.531 1.00 89.69 83 PRO A CA 1
ATOM 634 C C . PRO A 1 83 ? 1.921 5.923 15.345 1.00 89.69 83 PRO A C 1
ATOM 636 O O . PRO A 1 83 ? 1.764 7.066 15.786 1.00 89.69 83 PRO A O 1
ATOM 639 N N . SER A 1 84 ? 1.116 4.913 15.654 1.00 89.12 84 SER A N 1
ATOM 640 C CA . SER A 1 84 ? 0.069 5.071 16.654 1.00 89.12 84 SER A CA 1
ATOM 641 C C . SER A 1 84 ? 0.686 5.543 17.977 1.00 89.12 84 SER A C 1
ATOM 643 O O . SER A 1 84 ? 1.600 4.881 18.494 1.00 89.12 84 SER A O 1
ATOM 645 N N . PRO A 1 85 ? 0.217 6.666 18.555 1.00 87.31 85 PRO A N 1
ATOM 646 C CA . PRO A 1 85 ? 0.744 7.169 19.813 1.00 87.31 85 PRO A CA 1
ATOM 647 C C . PRO A 1 85 ? 0.576 6.136 20.941 1.00 87.31 85 PRO A C 1
ATOM 649 O O . PRO A 1 85 ? -0.501 5.549 21.059 1.00 87.31 85 PRO A O 1
ATOM 652 N N . PRO A 1 86 ? 1.567 5.956 21.839 1.00 84.56 86 PRO A N 1
ATOM 653 C CA . PRO A 1 86 ? 1.545 4.894 22.856 1.00 84.56 86 PRO A CA 1
ATOM 654 C C . PRO A 1 86 ? 0.328 4.895 23.793 1.00 84.56 86 PRO A C 1
ATOM 656 O O . PRO A 1 86 ? -0.011 3.854 24.356 1.00 84.56 86 PRO A O 1
ATOM 659 N N . ASN A 1 87 ? -0.301 6.062 23.967 1.00 83.94 87 ASN A N 1
ATOM 660 C CA . ASN A 1 87 ? -1.422 6.299 24.879 1.00 83.94 87 ASN A CA 1
ATOM 661 C C . ASN A 1 87 ? -2.747 6.549 24.136 1.00 83.94 87 ASN A C 1
ATOM 663 O O . ASN A 1 87 ? -3.686 7.089 24.719 1.00 83.94 87 ASN A O 1
ATOM 667 N N . CYS A 1 88 ? -2.826 6.212 22.848 1.00 84.19 88 CYS A N 1
ATOM 668 C CA . CYS A 1 88 ? -4.034 6.415 22.064 1.00 84.19 88 CYS A CA 1
ATOM 669 C C . CYS A 1 88 ? -4.988 5.220 22.208 1.00 84.19 88 CYS A C 1
ATOM 671 O O . CYS A 1 88 ? -4.817 4.191 21.561 1.00 84.19 88 CYS A O 1
ATOM 673 N N . SER A 1 89 ? -6.017 5.364 23.047 1.00 83.81 89 SER A N 1
ATOM 674 C CA . SER A 1 89 ? -7.046 4.331 23.256 1.00 83.81 89 SER A CA 1
ATOM 675 C C . SER A 1 89 ? -7.964 4.115 22.050 1.00 83.81 89 SER A C 1
ATOM 677 O O . SER A 1 89 ? -8.686 3.124 21.997 1.00 83.81 89 SER A O 1
ATOM 679 N N . SER A 1 90 ? -7.946 5.040 21.092 1.00 88.44 90 SER A N 1
ATOM 680 C CA . SER A 1 90 ? -8.779 5.037 19.893 1.00 88.44 90 SER A CA 1
ATOM 681 C C . SER A 1 90 ? -7.960 4.959 18.605 1.00 88.44 90 SER A C 1
ATOM 683 O O . SER A 1 90 ? -8.441 5.400 17.563 1.00 88.44 90 SER A O 1
ATOM 685 N N . CYS A 1 91 ? -6.727 4.447 18.672 1.00 87.88 91 CYS A N 1
ATOM 686 C CA . CYS A 1 91 ? -5.877 4.243 17.504 1.00 87.88 91 CYS A CA 1
ATOM 687 C C . CYS A 1 91 ? -5.823 2.773 17.095 1.00 87.88 91 CYS A C 1
ATOM 689 O O . CYS A 1 91 ? -5.884 1.886 17.945 1.00 87.88 91 CYS A O 1
ATOM 691 N N . ILE A 1 92 ? -5.662 2.521 15.794 1.00 86.75 92 ILE A N 1
ATOM 692 C CA . ILE A 1 92 ? -5.465 1.176 15.246 1.00 86.75 92 ILE A CA 1
ATOM 693 C C . ILE A 1 92 ? -4.235 1.167 14.312 1.00 86.75 92 ILE A C 1
ATOM 695 O O . ILE A 1 92 ? -4.209 1.941 13.353 1.00 86.75 92 ILE A O 1
ATOM 699 N N . PRO A 1 93 ? -3.231 0.296 14.554 1.00 81.94 93 PRO A N 1
ATOM 700 C CA . PRO A 1 93 ? -3.105 -0.578 15.718 1.00 81.94 93 PRO A CA 1
ATOM 701 C C . PRO A 1 93 ? -2.939 0.261 16.993 1.00 81.94 93 PRO A C 1
ATOM 703 O O . PRO A 1 93 ? -2.490 1.401 16.905 1.00 81.94 93 PRO A O 1
ATOM 706 N N . PRO A 1 94 ? -3.234 -0.264 18.187 1.00 82.06 94 PRO A N 1
ATOM 707 C CA . PRO A 1 94 ? -3.035 0.485 19.431 1.00 82.06 94 PRO A CA 1
ATOM 708 C C . PRO A 1 94 ? -1.571 0.887 19.661 1.00 82.06 94 PRO A C 1
ATOM 710 O O . PRO A 1 94 ? -1.282 1.871 20.339 1.00 82.06 94 PRO A O 1
ATOM 713 N N . ARG A 1 95 ? -0.627 0.126 19.088 1.00 82.50 95 ARG A N 1
ATOM 714 C CA . ARG A 1 95 ? 0.811 0.422 19.072 1.00 82.50 95 ARG A CA 1
ATOM 715 C C . ARG A 1 95 ? 1.429 -0.015 17.749 1.00 82.50 95 ARG A C 1
ATOM 717 O O . ARG A 1 95 ? 1.150 -1.112 17.276 1.00 82.50 95 ARG A O 1
ATOM 724 N N . GLY A 1 96 ? 2.329 0.802 17.208 1.00 85.38 96 GLY A N 1
ATOM 725 C CA . GLY A 1 96 ? 3.078 0.487 15.990 1.00 85.38 96 GLY A CA 1
ATOM 726 C C . GLY A 1 96 ? 2.493 1.151 14.749 1.00 85.38 96 GLY A C 1
ATOM 727 O O . GLY A 1 96 ? 2.005 2.276 14.825 1.00 85.38 96 GLY A O 1
ATOM 728 N N . TRP A 1 97 ? 2.586 0.455 13.618 1.00 86.25 97 TRP A N 1
ATOM 729 C CA . TRP A 1 97 ? 2.303 1.001 12.294 1.00 86.25 97 TRP A CA 1
ATOM 730 C C . TRP A 1 97 ? 1.449 0.037 11.480 1.00 86.25 97 TRP A C 1
ATOM 732 O O . TRP A 1 97 ? 1.659 -1.176 11.511 1.00 86.25 97 TRP A O 1
ATOM 742 N N . LEU A 1 98 ? 0.531 0.597 10.703 1.00 87.62 98 LEU A N 1
ATOM 743 C CA . LEU A 1 98 ? 0.060 -0.001 9.462 1.00 87.62 98 LEU A CA 1
ATOM 744 C C . LEU A 1 98 ? 0.922 0.525 8.315 1.00 87.62 98 LEU A C 1
ATOM 746 O O . LEU A 1 98 ? 1.601 1.545 8.434 1.00 87.62 98 LEU A O 1
ATOM 750 N N . TYR A 1 99 ? 0.837 -0.141 7.172 1.00 86.44 99 TYR A N 1
ATOM 751 C CA . TYR A 1 99 ? 1.460 0.328 5.946 1.00 86.44 99 TYR A CA 1
ATOM 752 C C . TYR A 1 99 ? 0.387 0.517 4.883 1.00 86.44 99 TYR A C 1
ATOM 754 O O . TYR A 1 99 ? -0.392 -0.391 4.600 1.00 86.44 99 TYR A O 1
ATOM 762 N N . SER A 1 100 ? 0.354 1.703 4.286 1.00 88.31 100 SER A N 1
ATOM 763 C CA . SER A 1 100 ? -0.257 1.887 2.980 1.00 88.31 100 SER A CA 1
ATOM 764 C C . SER A 1 100 ? 0.789 1.586 1.922 1.00 88.31 100 SER A C 1
ATOM 766 O O . SER A 1 100 ? 1.927 2.049 2.010 1.00 88.31 100 SER A O 1
ATOM 768 N N . VAL A 1 101 ? 0.398 0.839 0.899 1.00 86.88 101 VAL A N 1
ATOM 769 C CA . VAL A 1 101 ? 1.296 0.492 -0.204 1.00 86.88 101 VAL A CA 1
ATOM 770 C C . VAL A 1 101 ? 1.004 1.419 -1.371 1.00 86.88 101 VAL A C 1
ATOM 772 O O . VAL A 1 101 ? -0.161 1.618 -1.707 1.00 86.88 101 VAL A O 1
ATOM 775 N N . SER A 1 102 ? 2.030 1.997 -1.990 1.00 85.94 102 SER A N 1
ATOM 776 C CA . SER A 1 102 ? 1.882 2.698 -3.260 1.00 85.94 102 SER A CA 1
ATOM 777 C C . SER A 1 102 ? 2.756 2.098 -4.353 1.00 85.94 102 SER A C 1
ATOM 779 O O . SER A 1 102 ? 3.889 1.679 -4.124 1.00 85.94 102 SER A O 1
ATOM 781 N N . PHE A 1 103 ? 2.193 2.010 -5.552 1.00 82.56 103 PHE A N 1
ATOM 782 C CA . PHE A 1 103 ? 2.826 1.450 -6.737 1.00 82.56 103 PHE A CA 1
ATOM 783 C C . PHE A 1 103 ? 2.987 2.543 -7.787 1.00 82.56 103 PHE A C 1
ATOM 785 O O . PHE A 1 103 ? 2.018 3.241 -8.086 1.00 82.56 103 PHE A O 1
ATOM 792 N N . GLY A 1 104 ? 4.172 2.652 -8.386 1.00 80.69 104 GLY A N 1
ATOM 793 C CA . GLY A 1 104 ? 4.468 3.674 -9.391 1.00 80.69 104 GLY A CA 1
ATOM 794 C C . GLY A 1 104 ? 5.320 4.800 -8.814 1.00 80.69 104 GLY A C 1
ATOM 795 O O . GLY A 1 104 ? 6.431 4.542 -8.351 1.00 80.69 104 GLY A O 1
ATOM 796 N N . ALA A 1 105 ? 4.855 6.049 -8.887 1.00 76.62 105 ALA A N 1
ATOM 797 C CA . ALA A 1 105 ? 5.522 7.162 -8.211 1.00 76.62 105 ALA A CA 1
ATOM 798 C C . ALA A 1 105 ? 5.265 7.130 -6.685 1.00 76.62 105 ALA A C 1
ATOM 800 O O . ALA A 1 105 ? 4.422 6.385 -6.187 1.00 76.62 105 ALA A O 1
ATOM 801 N N . ASN A 1 106 ? 6.042 7.900 -5.913 1.00 81.56 106 ASN A N 1
ATOM 802 C CA . ASN A 1 106 ? 5.897 7.963 -4.454 1.00 81.56 106 ASN A CA 1
ATOM 803 C C . ASN A 1 106 ? 4.646 8.779 -4.085 1.00 81.56 106 ASN A C 1
ATOM 805 O O . ASN A 1 106 ? 4.735 9.992 -3.892 1.00 81.56 106 ASN A O 1
ATOM 809 N N . ALA A 1 107 ? 3.484 8.126 -4.051 1.00 82.25 107 ALA A N 1
ATOM 810 C CA . ALA A 1 107 ? 2.219 8.756 -3.692 1.00 82.25 107 ALA A CA 1
ATOM 811 C C . ALA A 1 107 ? 1.836 8.476 -2.245 1.00 82.25 107 ALA A C 1
ATOM 813 O O . ALA A 1 107 ? 1.845 7.326 -1.811 1.00 82.25 107 ALA A O 1
ATOM 814 N N . THR A 1 108 ? 1.433 9.532 -1.544 1.00 84.94 108 THR A N 1
ATOM 815 C CA . THR A 1 108 ? 0.956 9.491 -0.162 1.00 84.94 108 THR A CA 1
ATOM 816 C C . THR A 1 108 ? -0.550 9.231 -0.113 1.00 84.94 108 THR A C 1
ATOM 818 O O . THR A 1 108 ? -1.278 9.795 -0.935 1.00 84.94 108 THR A O 1
ATOM 821 N N . PRO A 1 109 ? -1.052 8.422 0.838 1.00 86.50 109 PRO A N 1
ATOM 822 C CA . PRO A 1 109 ? -2.487 8.283 1.047 1.00 86.50 109 PRO A CA 1
ATOM 823 C C . PRO A 1 109 ? -3.110 9.638 1.381 1.00 86.50 109 PRO A C 1
ATOM 825 O O . PRO A 1 109 ? -2.500 10.418 2.118 1.00 86.50 109 PRO A O 1
ATOM 828 N N . PRO A 1 110 ? -4.325 9.937 0.897 1.00 87.69 110 PRO A N 1
ATOM 829 C CA . PRO A 1 110 ? -5.048 11.102 1.372 1.00 87.69 110 PRO A CA 1
ATOM 830 C C . PRO A 1 110 ? -5.413 10.915 2.852 1.00 87.69 110 PRO A C 1
ATOM 832 O O . PRO A 1 110 ? -6.327 10.166 3.205 1.00 87.69 110 PRO A O 1
ATOM 835 N N . PHE A 1 111 ? -4.660 11.571 3.732 1.00 90.56 111 PHE A N 1
ATOM 836 C CA . PHE A 1 111 ? -4.920 11.570 5.170 1.00 90.56 111 PHE A CA 1
ATOM 837 C C . PHE A 1 111 ? -6.250 12.252 5.494 1.00 90.56 111 PHE A C 1
ATOM 839 O O . PHE A 1 111 ? -6.742 13.090 4.734 1.00 90.56 111 PHE A O 1
ATOM 846 N N . GLY A 1 112 ? -6.866 11.862 6.608 1.00 87.19 112 GLY A N 1
ATOM 847 C CA . GLY A 1 112 ? -8.184 12.367 7.004 1.00 87.19 112 GLY A CA 1
ATOM 848 C C . GLY A 1 112 ? -9.366 11.769 6.226 1.00 87.19 112 GLY A C 1
ATOM 849 O O . GLY A 1 112 ? -10.519 12.025 6.581 1.00 87.19 112 GLY A O 1
ATOM 850 N N . ALA A 1 113 ? -9.109 10.968 5.187 1.00 85.50 113 ALA A N 1
ATOM 851 C CA . ALA A 1 113 ? -10.141 10.251 4.448 1.00 85.50 113 ALA A CA 1
ATOM 852 C C . ALA A 1 113 ? -10.543 8.944 5.150 1.00 85.50 113 ALA A C 1
ATOM 854 O O . ALA A 1 113 ? -9.756 8.328 5.873 1.00 85.50 113 ALA A O 1
ATOM 855 N N . THR A 1 114 ? -11.782 8.515 4.900 1.00 85.12 114 THR A N 1
ATOM 856 C CA . THR A 1 114 ? -12.299 7.212 5.329 1.00 85.12 114 THR A CA 1
ATOM 857 C C . THR A 1 114 ? -12.271 6.241 4.154 1.00 85.12 114 THR A C 1
ATOM 859 O O . THR A 1 114 ? -12.729 6.574 3.057 1.00 85.12 114 THR A O 1
ATOM 862 N N . TYR A 1 115 ? -11.766 5.034 4.408 1.00 86.88 115 TYR A N 1
ATOM 863 C CA . TYR A 1 115 ? -11.621 3.987 3.404 1.00 86.88 115 TYR A CA 1
ATOM 864 C C . TYR A 1 115 ? -12.527 2.794 3.702 1.00 86.88 115 TYR A C 1
ATOM 866 O O . TYR A 1 115 ? -12.595 2.294 4.828 1.00 86.88 115 TYR A O 1
ATOM 874 N N . THR A 1 116 ? -13.202 2.331 2.661 1.00 85.31 116 THR A N 1
ATOM 875 C CA . THR A 1 116 ? -14.025 1.127 2.591 1.00 85.31 116 THR A CA 1
ATOM 876 C C . THR A 1 116 ? -13.476 0.228 1.491 1.00 85.31 116 THR A C 1
ATOM 878 O O . THR A 1 116 ? -12.672 0.661 0.668 1.00 85.31 116 THR A O 1
ATOM 881 N N . VAL A 1 117 ? -13.936 -1.020 1.430 1.00 82.19 117 VAL A N 1
ATOM 882 C CA . VAL A 1 117 ? -13.579 -1.944 0.340 1.00 82.19 117 VAL A CA 1
ATOM 883 C C . VAL A 1 117 ? -13.812 -1.353 -1.064 1.00 82.19 117 VAL A C 1
ATOM 885 O O . VAL A 1 117 ? -13.040 -1.608 -1.986 1.00 82.19 117 VAL A O 1
ATOM 888 N N . GLU A 1 118 ? -14.821 -0.492 -1.235 1.00 80.88 118 GLU A N 1
ATOM 889 C CA . GLU A 1 118 ? -15.156 0.113 -2.531 1.00 80.88 118 GLU A CA 1
ATOM 890 C C . GLU A 1 118 ? -14.087 1.105 -3.021 1.00 80.88 118 GLU A C 1
ATOM 892 O O . GLU A 1 118 ? -13.814 1.177 -4.224 1.00 80.88 118 GLU A O 1
ATOM 897 N N . ASN A 1 119 ? -13.451 1.838 -2.099 1.00 80.62 119 ASN A N 1
ATOM 898 C CA . ASN A 1 119 ? -12.436 2.857 -2.388 1.00 80.62 119 ASN A CA 1
ATOM 899 C C . ASN A 1 119 ? -11.058 2.553 -1.760 1.00 80.62 119 ASN A C 1
ATOM 901 O O . ASN A 1 119 ? -10.202 3.433 -1.689 1.00 80.62 119 ASN A O 1
ATOM 905 N N . ALA A 1 120 ? -10.816 1.299 -1.374 1.00 83.06 120 ALA A N 1
ATOM 906 C CA . ALA A 1 120 ? -9.567 0.768 -0.818 1.00 83.06 120 ALA A CA 1
ATOM 907 C C . ALA A 1 120 ? -8.377 0.778 -1.792 1.00 83.06 120 ALA A C 1
ATOM 909 O O . ALA A 1 120 ? -7.314 0.227 -1.523 1.00 83.06 120 ALA A O 1
ATOM 910 N N . THR A 1 121 ? -8.560 1.328 -2.985 1.00 88.12 121 THR A N 1
ATOM 911 C CA . THR A 1 121 ? -7.574 1.345 -4.056 1.00 88.12 121 THR A CA 1
A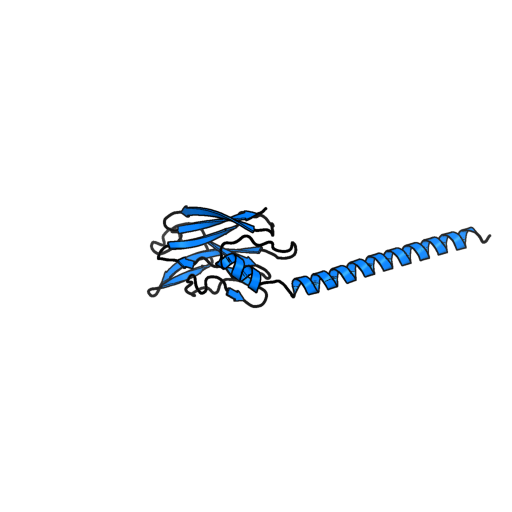TOM 912 C C . THR A 1 121 ? -7.791 2.632 -4.835 1.00 88.12 121 THR A C 1
ATOM 914 O O . THR A 1 121 ? -8.843 2.824 -5.444 1.00 88.12 121 THR A O 1
ATOM 917 N N . LEU A 1 122 ? -6.821 3.539 -4.771 1.00 87.25 122 LEU A N 1
ATOM 918 C CA . LEU A 1 122 ? -6.925 4.891 -5.308 1.00 87.25 122 LEU A CA 1
ATOM 919 C C . LEU A 1 122 ? -5.873 5.147 -6.378 1.00 87.25 122 LEU A C 1
ATOM 921 O O . LEU A 1 122 ? -4.697 4.854 -6.187 1.00 87.25 122 LEU A O 1
ATOM 925 N N . LEU A 1 123 ? -6.291 5.774 -7.474 1.00 87.81 123 LEU A N 1
ATOM 926 C CA . LEU A 1 123 ? -5.389 6.272 -8.507 1.00 87.81 123 LEU A CA 1
ATOM 927 C C . LEU A 1 123 ? -5.087 7.747 -8.241 1.00 87.81 123 LEU A C 1
ATOM 929 O O . LEU A 1 123 ? -5.980 8.590 -8.304 1.00 87.81 123 LEU A O 1
ATOM 933 N N . LEU A 1 124 ? -3.826 8.050 -7.935 1.00 84.81 124 LEU A N 1
ATOM 934 C CA . LEU A 1 124 ? -3.321 9.393 -7.662 1.00 84.81 124 LEU A CA 1
ATOM 935 C C . LEU A 1 124 ? -2.242 9.732 -8.695 1.00 84.81 124 LEU A C 1
ATOM 937 O O . LEU A 1 124 ? -1.064 9.415 -8.519 1.00 84.81 124 LEU A O 1
ATOM 941 N N . GLY A 1 125 ? -2.658 10.351 -9.801 1.00 82.38 125 GLY A N 1
ATOM 942 C CA . GLY A 1 125 ? -1.772 10.625 -10.933 1.00 82.38 125 GLY A CA 1
ATOM 943 C C . GLY A 1 125 ? -1.187 9.331 -11.508 1.00 82.38 125 GLY A C 1
ATOM 944 O O . GLY A 1 125 ? -1.929 8.446 -11.921 1.00 82.38 125 GLY A O 1
ATOM 945 N N . GLU A 1 126 ? 0.141 9.212 -11.496 1.00 81.75 126 GLU A N 1
ATOM 946 C CA . GLU A 1 126 ? 0.890 8.044 -11.994 1.00 81.75 126 GLU A CA 1
ATOM 947 C C . GLU A 1 126 ? 1.097 6.946 -10.934 1.00 81.75 126 GLU A C 1
ATOM 949 O O . GLU A 1 126 ? 1.976 6.093 -11.068 1.00 81.75 126 GLU A O 1
ATOM 954 N N . SER A 1 127 ? 0.338 6.984 -9.836 1.00 85.62 127 SER A N 1
ATOM 955 C CA . SER A 1 127 ? 0.493 6.035 -8.732 1.00 85.62 127 SER A CA 1
ATOM 956 C C . SER A 1 127 ? -0.823 5.395 -8.335 1.00 85.62 127 SER A C 1
ATOM 958 O O . SER A 1 127 ? -1.871 6.038 -8.334 1.00 85.62 127 SER A O 1
ATOM 960 N N . LEU A 1 128 ? -0.746 4.135 -7.923 1.00 87.75 128 LEU A N 1
ATOM 961 C CA . LEU A 1 128 ? -1.823 3.442 -7.236 1.00 87.75 128 LEU A CA 1
ATOM 962 C C . LEU A 1 128 ? -1.511 3.414 -5.746 1.00 87.75 128 LEU A C 1
ATOM 964 O O . LEU A 1 128 ? -0.452 2.926 -5.374 1.00 87.75 128 LEU A O 1
ATOM 968 N N . VAL A 1 129 ? -2.421 3.881 -4.901 1.00 89.50 129 VAL A N 1
ATOM 969 C CA . VAL A 1 129 ? -2.308 3.798 -3.443 1.00 89.50 129 VAL A CA 1
ATOM 970 C C . VAL A 1 129 ? -3.339 2.818 -2.910 1.00 89.50 129 VAL A C 1
ATOM 972 O O . VAL A 1 129 ? -4.518 2.894 -3.251 1.00 89.50 129 VAL A O 1
ATOM 975 N N . VAL A 1 130 ? -2.887 1.910 -2.056 1.00 90.00 130 VAL A N 1
ATOM 976 C CA . VAL A 1 130 ? -3.698 0.878 -1.420 1.00 90.00 130 VAL A CA 1
ATOM 977 C C . VAL A 1 130 ? -3.584 1.032 0.099 1.00 90.00 130 VAL A C 1
ATOM 979 O O . VAL A 1 130 ? -2.633 0.524 0.707 1.00 90.00 130 VAL A O 1
ATOM 982 N N . PRO A 1 131 ? -4.496 1.805 0.709 1.00 90.56 131 PRO A N 1
ATOM 983 C CA . PRO A 1 131 ? -4.540 1.997 2.149 1.00 90.56 131 PRO A CA 1
ATOM 984 C C . PRO A 1 131 ? -5.221 0.821 2.863 1.00 90.56 131 PRO A C 1
ATOM 986 O O . PRO A 1 131 ? -6.002 0.087 2.254 1.00 90.56 131 PRO A O 1
ATOM 989 N N . PRO A 1 132 ? -4.985 0.664 4.175 1.00 89.69 132 PRO A N 1
ATOM 990 C CA . PRO A 1 132 ? -5.809 -0.186 5.030 1.00 89.69 132 PRO A CA 1
ATOM 991 C C . PRO A 1 132 ? -7.292 0.222 4.969 1.00 89.69 132 PRO A C 1
ATOM 993 O O . PRO A 1 132 ? -7.594 1.416 4.997 1.00 89.69 132 PRO A O 1
ATOM 996 N N . TYR A 1 133 ? -8.223 -0.730 4.935 1.00 89.19 133 TYR A N 1
ATOM 997 C CA . TYR A 1 133 ? -9.660 -0.468 4.763 1.00 89.19 133 TYR A CA 1
ATOM 998 C C . TYR A 1 133 ? -10.537 -1.415 5.584 1.00 89.19 133 TYR A C 1
ATOM 1000 O O . TYR A 1 133 ? -10.100 -2.481 6.005 1.00 89.19 133 TYR A O 1
ATOM 1008 N N . TRP A 1 134 ? -11.794 -1.030 5.806 1.00 85.50 134 TRP A N 1
ATOM 1009 C CA . TRP A 1 134 ? -12.757 -1.850 6.542 1.00 85.50 134 TRP A CA 1
ATOM 1010 C C . TRP A 1 134 ? -13.593 -2.734 5.611 1.00 85.50 134 TRP A C 1
ATOM 1012 O O . TRP A 1 134 ? -14.181 -2.245 4.644 1.00 85.50 134 TRP A O 1
ATOM 1022 N N . GLU A 1 135 ? -13.713 -4.013 5.963 1.00 83.69 135 GLU A N 1
ATOM 1023 C CA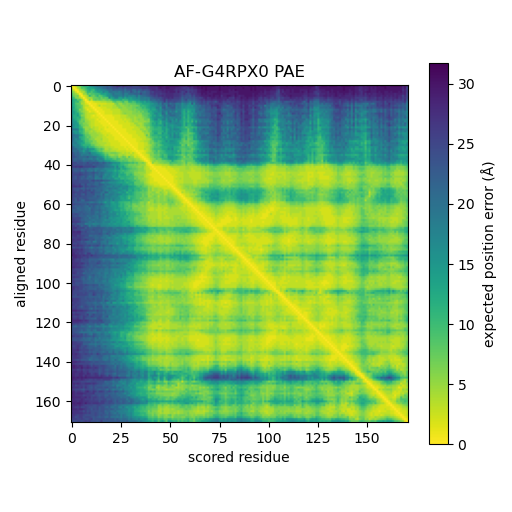 . GLU A 1 135 ? -14.647 -4.974 5.373 1.00 83.69 135 GLU A CA 1
ATOM 1024 C C . GLU A 1 135 ? -15.400 -5.696 6.497 1.00 83.69 135 GLU A C 1
ATOM 1026 O O . GLU A 1 135 ? -14.786 -6.306 7.368 1.00 83.69 135 GLU A O 1
ATOM 1031 N N . ASN A 1 136 ? -16.735 -5.613 6.517 1.00 83.75 136 ASN A N 1
ATOM 1032 C CA . ASN A 1 136 ? -17.578 -6.282 7.523 1.00 83.75 136 ASN A CA 1
ATOM 1033 C C . ASN A 1 136 ? -17.100 -6.076 8.980 1.00 83.75 136 ASN A C 1
ATOM 1035 O O . ASN A 1 136 ? -17.003 -7.028 9.751 1.00 83.75 136 ASN A O 1
ATOM 1039 N N . ALA A 1 137 ? -16.766 -4.831 9.345 1.00 80.25 137 ALA A N 1
ATOM 1040 C CA . ALA A 1 137 ? -16.209 -4.451 10.654 1.00 80.25 137 ALA A CA 1
ATOM 1041 C C . ALA A 1 137 ? -14.841 -5.075 11.007 1.00 80.25 137 ALA A C 1
ATOM 1043 O O . ALA A 1 137 ? -14.384 -4.952 12.140 1.00 80.25 137 ALA A O 1
ATOM 1044 N N . THR A 1 138 ? -14.160 -5.685 10.040 1.00 84.38 138 THR A N 1
ATOM 1045 C CA . THR A 1 138 ? -12.771 -6.130 10.153 1.00 84.38 138 THR A CA 1
ATOM 1046 C C . THR A 1 138 ? -11.882 -5.139 9.416 1.00 84.38 138 THR A C 1
ATOM 1048 O O . THR A 1 138 ? -12.148 -4.798 8.262 1.00 84.38 138 THR A O 1
ATOM 1051 N N . LEU A 1 139 ? -10.830 -4.655 10.074 1.00 86.50 139 LEU A N 1
ATOM 1052 C CA . LEU A 1 139 ? -9.827 -3.842 9.400 1.00 86.50 139 LEU A CA 1
ATOM 1053 C C . LEU A 1 139 ? -8.882 -4.764 8.624 1.00 86.50 139 LEU A C 1
ATOM 1055 O O . LEU A 1 139 ? -8.219 -5.602 9.228 1.00 86.50 139 LEU A O 1
ATOM 1059 N N . LEU A 1 140 ? -8.800 -4.583 7.311 1.00 85.75 140 LEU A N 1
ATOM 1060 C CA . LEU A 1 140 ? -7.863 -5.268 6.431 1.00 85.75 140 LEU A CA 1
ATOM 1061 C C . LEU A 1 140 ? -6.714 -4.332 6.063 1.00 85.75 140 LEU A C 1
ATOM 1063 O O . LEU A 1 140 ? -6.934 -3.189 5.660 1.00 85.75 140 LEU A O 1
ATOM 1067 N N . TYR A 1 141 ? -5.477 -4.811 6.162 1.00 84.50 141 TYR A N 1
ATOM 1068 C CA . TYR A 1 141 ? -4.319 -4.093 5.628 1.00 84.50 141 TYR A CA 1
ATOM 1069 C C . TYR A 1 141 ? -3.346 -5.015 4.921 1.00 84.50 141 TYR A C 1
ATOM 1071 O O . TYR A 1 141 ? -3.234 -6.193 5.243 1.00 84.50 141 TYR A O 1
ATOM 1079 N N . LEU A 1 142 ? -2.602 -4.452 3.977 1.00 79.94 142 LEU A N 1
ATOM 1080 C CA . LEU A 1 142 ? -1.609 -5.177 3.201 1.00 79.94 142 LEU A CA 1
ATOM 1081 C C . LEU A 1 142 ? -0.245 -5.069 3.866 1.00 79.94 142 LEU A C 1
ATOM 1083 O O . LEU A 1 142 ? 0.250 -3.972 4.118 1.00 79.94 142 LEU A O 1
ATOM 1087 N N . TYR A 1 143 ? 0.369 -6.218 4.123 1.00 77.50 143 TYR A N 1
ATOM 1088 C CA . TYR A 1 143 ? 1.718 -6.310 4.655 1.00 77.50 143 TYR A CA 1
ATOM 1089 C C . TYR A 1 143 ? 2.660 -6.851 3.574 1.00 77.50 143 TYR A C 1
ATOM 1091 O O . TYR A 1 143 ? 2.728 -8.070 3.369 1.00 77.50 143 TYR A O 1
ATOM 1099 N N . PRO A 1 144 ? 3.365 -5.973 2.838 1.00 71.00 144 PRO A N 1
ATOM 1100 C CA . PRO A 1 144 ? 4.324 -6.422 1.843 1.00 71.00 144 PRO A CA 1
ATOM 1101 C C . PRO A 1 144 ? 5.575 -6.965 2.541 1.00 71.00 144 PRO A C 1
ATOM 1103 O O . PRO A 1 144 ? 6.260 -6.237 3.256 1.00 71.00 144 PRO A O 1
ATOM 1106 N N . THR A 1 145 ? 5.931 -8.228 2.299 1.00 67.69 145 THR A N 1
ATOM 1107 C CA . THR A 1 145 ? 7.163 -8.820 2.863 1.00 67.69 145 THR A CA 1
ATOM 1108 C C . THR A 1 145 ? 8.369 -8.695 1.928 1.00 67.69 145 THR A C 1
ATOM 1110 O O . THR A 1 145 ? 9.373 -9.386 2.099 1.00 67.69 145 THR A O 1
ATOM 1113 N N . CYS A 1 146 ? 8.277 -7.861 0.895 1.00 61.38 146 CYS A N 1
ATOM 1114 C CA . CYS A 1 146 ? 9.266 -7.805 -0.171 1.00 61.38 146 CYS A CA 1
ATOM 1115 C C . CYS A 1 146 ? 10.256 -6.660 0.019 1.00 61.38 146 CYS A C 1
ATOM 1117 O O . CYS A 1 146 ? 9.875 -5.491 0.043 1.00 61.38 146 CYS A O 1
ATOM 1119 N N . ARG A 1 147 ? 11.553 -6.978 0.027 1.00 52.62 147 ARG A N 1
ATOM 1120 C CA . ARG A 1 147 ? 12.608 -5.973 -0.134 1.00 52.62 147 ARG A CA 1
ATOM 1121 C C . ARG A 1 147 ? 12.935 -5.839 -1.625 1.00 52.62 147 ARG A C 1
ATOM 1123 O O . ARG A 1 147 ? 13.796 -6.547 -2.129 1.00 52.62 147 ARG A O 1
ATOM 1130 N N . GLY A 1 148 ? 12.212 -4.965 -2.327 1.00 53.25 148 GLY A N 1
ATOM 1131 C CA . GLY A 1 148 ? 12.473 -4.642 -3.740 1.00 53.25 148 GLY A CA 1
ATOM 1132 C C . GLY A 1 148 ? 12.017 -5.685 -4.771 1.00 53.25 148 GLY A C 1
ATOM 1133 O O . GLY A 1 148 ? 12.596 -5.737 -5.848 1.00 53.25 148 GLY A O 1
ATOM 1134 N N . GLY A 1 149 ? 11.025 -6.521 -4.450 1.00 52.38 149 GLY A N 1
ATOM 1135 C CA . GLY A 1 149 ? 10.430 -7.471 -5.398 1.00 52.38 149 GLY A CA 1
ATOM 1136 C C . GLY A 1 149 ? 9.159 -6.924 -6.052 1.00 52.38 149 GLY A C 1
ATOM 1137 O O . GLY A 1 149 ? 8.424 -6.156 -5.431 1.00 52.38 149 GLY A O 1
ATOM 1138 N N . PHE A 1 150 ? 8.922 -7.332 -7.300 1.00 59.19 150 PHE A N 1
ATOM 1139 C CA . PHE A 1 150 ? 7.880 -6.782 -8.175 1.00 59.19 150 PHE A CA 1
ATOM 1140 C C . PHE A 1 150 ? 6.756 -7.787 -8.476 1.00 59.19 150 PHE A C 1
ATOM 1142 O O . PHE A 1 150 ? 5.655 -7.404 -8.836 1.00 59.19 150 PHE A O 1
ATOM 1149 N N . ASN A 1 151 ? 6.950 -9.082 -8.244 1.00 63.69 151 ASN A N 1
ATOM 1150 C CA . ASN A 1 151 ? 5.867 -10.060 -8.362 1.00 63.69 151 ASN A CA 1
ATOM 1151 C C . ASN A 1 151 ? 5.279 -10.317 -6.994 1.00 63.69 151 ASN A C 1
ATOM 1153 O O . ASN A 1 151 ? 6.022 -10.725 -6.109 1.00 63.69 151 ASN A O 1
ATOM 1157 N N . PHE A 1 152 ? 3.980 -10.102 -6.810 1.00 67.88 152 PHE A N 1
ATOM 1158 C CA . PHE A 1 152 ? 3.383 -10.226 -5.494 1.00 67.88 152 PHE A CA 1
ATOM 1159 C C . PHE A 1 152 ? 2.145 -11.119 -5.525 1.00 67.88 152 PHE A C 1
ATOM 1161 O O . PHE A 1 152 ? 1.294 -11.040 -6.415 1.00 67.88 152 PHE A O 1
ATOM 1168 N N . LYS A 1 153 ? 2.075 -12.034 -4.557 1.00 71.38 153 LYS A N 1
ATOM 1169 C CA . LYS A 1 153 ? 1.016 -13.033 -4.455 1.00 71.38 153 LYS A CA 1
ATOM 1170 C C . LYS A 1 153 ? 0.455 -13.044 -3.042 1.00 71.38 153 LYS A C 1
ATOM 1172 O O . LYS A 1 153 ? 1.214 -13.103 -2.071 1.00 71.38 153 LYS A O 1
ATOM 1177 N N . PHE A 1 154 ? -0.876 -13.014 -2.944 1.00 75.12 154 PHE A N 1
ATOM 1178 C CA . PHE A 1 154 ? -1.567 -13.268 -1.686 1.00 75.12 154 PHE A CA 1
ATOM 1179 C C . PHE A 1 154 ? -1.106 -14.608 -1.113 1.00 75.12 154 PHE A C 1
ATOM 1181 O O . PHE A 1 154 ? -1.143 -15.633 -1.801 1.00 75.12 154 PHE A O 1
ATOM 1188 N N . GLN A 1 155 ? -0.661 -14.592 0.139 1.00 77.94 155 GLN A N 1
ATOM 1189 C CA . GLN A 1 155 ? -0.214 -15.797 0.817 1.00 77.94 155 GLN A CA 1
ATOM 1190 C C . GLN A 1 155 ? -1.245 -16.273 1.834 1.00 77.94 155 GLN A C 1
ATOM 1192 O O . GLN A 1 155 ? -1.680 -17.422 1.777 1.00 77.94 155 GLN A O 1
ATOM 1197 N N . ARG A 1 156 ? -1.582 -15.412 2.796 1.00 78.00 156 ARG A N 1
ATOM 1198 C CA . ARG A 1 156 ? -2.485 -15.727 3.903 1.00 78.00 156 ARG A CA 1
ATOM 1199 C C . ARG A 1 156 ? -2.948 -14.458 4.608 1.00 78.00 156 ARG A C 1
ATOM 1201 O O . ARG A 1 156 ? -2.313 -13.412 4.482 1.00 78.00 156 ARG A O 1
ATOM 1208 N N . THR A 1 157 ? -3.999 -14.605 5.405 1.00 82.19 157 THR A N 1
ATOM 1209 C CA . THR A 1 157 ? -4.451 -13.581 6.346 1.00 82.19 157 THR A CA 1
ATOM 1210 C C . THR A 1 157 ? -4.042 -13.970 7.763 1.00 82.19 157 THR A C 1
ATOM 1212 O O . THR A 1 157 ? -4.276 -15.105 8.177 1.00 82.19 157 THR A O 1
ATOM 1215 N N . GLU A 1 158 ? -3.443 -13.048 8.509 1.00 82.06 158 GLU A N 1
ATOM 1216 C CA . GLU A 1 158 ? -3.148 -13.215 9.937 1.00 82.06 158 GLU A CA 1
ATOM 1217 C C . GLU A 1 158 ? -3.982 -12.247 10.776 1.00 82.06 158 GLU A C 1
ATOM 1219 O O . GLU A 1 158 ? -4.390 -11.199 10.291 1.00 82.06 158 GLU A O 1
ATOM 1224 N N . ALA A 1 159 ? -4.253 -12.590 12.034 1.00 80.00 159 ALA A N 1
ATOM 1225 C CA . ALA A 1 159 ? -4.907 -11.681 12.968 1.00 80.00 159 ALA A CA 1
ATOM 1226 C C . ALA A 1 159 ? -3.857 -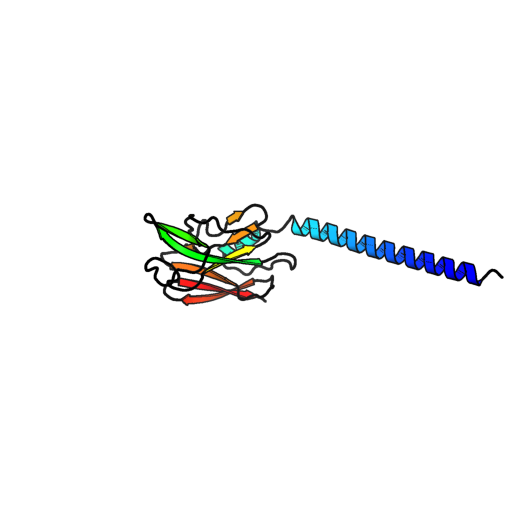11.027 13.872 1.00 80.00 159 ALA A C 1
ATOM 1228 O O . ALA A 1 159 ? -3.054 -11.714 14.501 1.00 80.00 159 ALA A O 1
ATOM 1229 N N . PHE A 1 160 ? -3.902 -9.706 13.975 1.00 70.50 160 PHE A N 1
ATOM 1230 C CA . PHE A 1 160 ? -3.094 -8.909 14.886 1.00 70.50 160 PHE A CA 1
ATOM 1231 C C . PHE A 1 160 ? -4.008 -7.921 15.597 1.00 70.50 160 PHE A C 1
ATOM 1233 O O . PHE A 1 160 ? -4.418 -6.920 15.019 1.00 70.50 160 PHE A O 1
ATOM 1240 N N . ASP A 1 161 ? -4.355 -8.227 16.844 1.00 70.62 161 ASP A N 1
ATOM 1241 C CA . ASP A 1 161 ? -5.088 -7.310 17.726 1.00 70.62 161 ASP A CA 1
ATOM 1242 C C . ASP A 1 161 ? -6.372 -6.717 17.095 1.00 70.62 161 ASP A C 1
ATOM 1244 O O . ASP A 1 161 ? -6.570 -5.507 17.027 1.00 70.62 161 ASP A O 1
ATOM 1248 N N . GLY A 1 162 ? -7.229 -7.588 16.544 1.00 69.44 162 GLY A N 1
ATOM 1249 C CA . GLY A 1 162 ? -8.480 -7.185 15.878 1.00 69.44 162 GLY A CA 1
ATOM 1250 C C . GLY A 1 162 ? -8.315 -6.682 14.439 1.00 69.44 162 GLY A C 1
ATOM 1251 O O . GLY A 1 162 ? -9.300 -6.323 13.796 1.00 69.44 162 GLY A O 1
ATOM 1252 N N . VAL A 1 163 ? -7.090 -6.694 13.917 1.00 79.25 163 VAL A N 1
ATOM 1253 C CA . VAL A 1 163 ? -6.765 -6.336 12.539 1.00 79.25 163 VAL A CA 1
ATOM 1254 C C . VAL A 1 163 ? -6.404 -7.588 11.744 1.00 79.25 163 VAL A C 1
ATOM 1256 O O . VAL A 1 163 ? -5.658 -8.438 12.223 1.00 79.25 163 VAL A O 1
ATOM 1259 N N . ALA A 1 164 ? -6.915 -7.711 10.526 1.00 82.75 164 ALA A N 1
ATOM 1260 C CA . ALA A 1 164 ? -6.571 -8.776 9.598 1.00 82.75 164 ALA A CA 1
ATOM 1261 C C . ALA A 1 164 ? -5.463 -8.308 8.634 1.00 82.75 164 ALA A C 1
ATOM 1263 O O . ALA A 1 164 ? -5.639 -7.365 7.861 1.00 82.75 164 ALA A O 1
ATOM 1264 N N . LEU A 1 165 ? -4.303 -8.965 8.683 1.00 80.25 165 LEU A N 1
ATOM 1265 C CA . LEU A 1 165 ? -3.136 -8.637 7.862 1.00 80.25 165 LEU A CA 1
ATOM 1266 C C . LEU A 1 165 ? -3.156 -9.539 6.650 1.00 80.25 165 LEU A C 1
ATOM 1268 O O . LEU A 1 165 ? -3.007 -10.752 6.769 1.00 80.25 165 LEU A O 1
ATOM 1272 N N . ILE A 1 166 ? -3.290 -8.933 5.487 1.00 80.62 166 ILE A N 1
ATOM 1273 C CA . ILE A 1 166 ? -3.146 -9.573 4.195 1.00 80.62 166 ILE A CA 1
ATOM 1274 C C . ILE A 1 166 ? -1.651 -9.631 3.900 1.00 80.62 166 ILE A C 1
ATOM 1276 O O . ILE A 1 166 ? -1.033 -8.637 3.506 1.00 80.62 166 ILE A O 1
ATOM 1280 N N . ILE A 1 167 ? -1.058 -10.800 4.121 1.00 77.44 167 ILE A N 1
ATOM 1281 C CA . ILE A 1 167 ? 0.362 -11.016 3.868 1.00 77.44 167 ILE A CA 1
ATOM 1282 C C . ILE A 1 167 ? 0.553 -11.294 2.388 1.00 77.44 167 ILE A C 1
ATOM 1284 O O . ILE A 1 167 ? -0.024 -12.230 1.820 1.00 77.44 167 ILE A O 1
ATOM 1288 N N . ILE A 1 168 ? 1.410 -10.482 1.781 1.00 75.00 168 ILE A N 1
ATOM 1289 C CA . ILE A 1 168 ? 1.799 -10.625 0.390 1.00 75.00 168 ILE A CA 1
ATOM 1290 C C . ILE A 1 168 ? 3.277 -10.981 0.326 1.00 75.00 168 ILE A C 1
ATOM 1292 O O . ILE A 1 168 ? 4.127 -10.235 0.818 1.00 75.00 168 ILE A O 1
ATOM 1296 N N . GLN A 1 169 ? 3.563 -12.103 -0.333 1.00 70.81 169 GLN A N 1
ATOM 1297 C CA . GLN A 1 169 ? 4.917 -12.586 -0.556 1.00 70.81 169 GLN A CA 1
ATOM 1298 C C . GLN A 1 169 ? 5.321 -12.397 -2.020 1.00 70.81 169 GLN A C 1
ATOM 1300 O O . GLN A 1 169 ? 4.492 -12.511 -2.928 1.00 70.81 169 GLN A O 1
ATOM 1305 N N . CYS A 1 170 ? 6.612 -12.146 -2.234 1.00 65.44 170 CYS A N 1
ATOM 1306 C CA . CYS A 1 170 ? 7.194 -12.162 -3.564 1.00 65.44 170 CYS A CA 1
ATOM 1307 C C . CYS A 1 170 ? 7.533 -13.574 -4.036 1.00 65.44 170 CYS A C 1
ATOM 1309 O O . CYS A 1 170 ? 7.967 -14.412 -3.240 1.00 65.44 170 CYS A O 1
ATOM 1311 N N . SER A 1 171 ? 7.337 -13.805 -5.332 1.00 58.69 171 SER A N 1
ATOM 1312 C CA . SER A 1 171 ? 7.761 -15.011 -6.053 1.00 58.69 171 SER A CA 1
ATOM 1313 C C . SER A 1 171 ? 8.978 -14.737 -6.918 1.00 58.69 171 SER A C 1
ATOM 1315 O O . SER A 1 171 ? 8.919 -13.715 -7.645 1.00 58.69 171 SER A O 1
#

Organism: Thermoproteus tenax (strain ATCC 35583 / DSM 2078 / JCM 9277 / NBRC 100435 / Kra 1) (NCBI:txid768679)